Protein AF-A0A7V3FUN2-F1 (afdb_monomer_lite)

Secondary structure (DSSP, 8-state):
-EEETTEEETT--EE---TTTS-HHHHHHH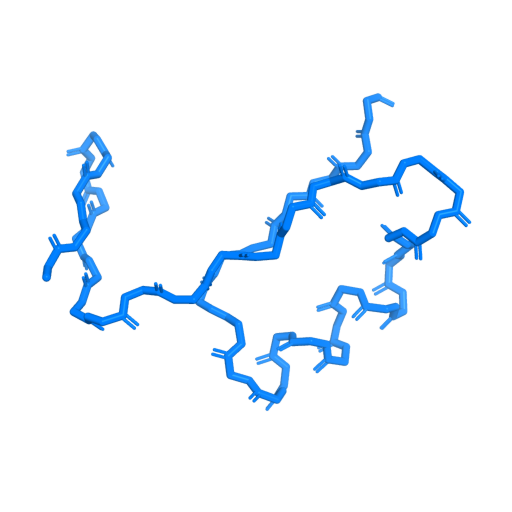HHTT-SEE----

Structure (mmCIF, N/CA/C/O backbone):
data_AF-A0A7V3FUN2-F1
#
_entry.id   AF-A0A7V3FUN2-F1
#
loop_
_atom_site.group_PDB
_atom_site.id
_atom_site.type_symbol
_atom_site.label_atom_id
_atom_site.label_alt_id
_atom_site.label_comp_id
_atom_site.label_asym_id
_atom_site.label_entity_id
_atom_site.label_seq_id
_atom_site.pdbx_PDB_ins_code
_atom_site.Cartn_x
_atom_site.Cartn_y
_atom_site.Cartn_z
_atom_site.occupancy
_atom_site.B_iso_or_equiv
_atom_site.auth_seq_id
_atom_site.auth_comp_id
_atom_site.auth_asym_id
_atom_site.auth_atom_id
_atom_site.pdbx_PDB_model_num
ATOM 1 N N . MET A 1 1 ? -11.874 7.840 13.213 1.00 79.25 1 MET A N 1
ATOM 2 C CA . MET A 1 1 ? -12.698 6.830 12.525 1.00 79.25 1 MET A CA 1
ATOM 3 C C . MET A 1 1 ? -12.940 7.256 11.081 1.00 79.25 1 MET A C 1
ATOM 5 O O . MET A 1 1 ? -13.502 8.320 10.856 1.00 79.25 1 MET A O 1
ATOM 9 N N . PHE A 1 2 ? -12.431 6.476 10.128 1.00 92.75 2 PHE A N 1
ATOM 10 C CA . PHE A 1 2 ? -12.611 6.637 8.683 1.00 92.75 2 PHE A CA 1
ATOM 11 C C . PHE A 1 2 ? -13.649 5.623 8.195 1.00 92.75 2 PHE A C 1
ATOM 13 O O . PHE A 1 2 ? -13.576 4.449 8.567 1.00 92.75 2 PHE A O 1
ATOM 20 N N . SER A 1 3 ? -14.594 6.069 7.368 1.00 94.19 3 SER A N 1
ATOM 21 C CA . SER A 1 3 ? -15.712 5.243 6.906 1.00 94.19 3 SER A CA 1
ATOM 22 C C . SER A 1 3 ? -15.983 5.479 5.423 1.00 94.19 3 SER A C 1
ATOM 24 O O . SER A 1 3 ? -16.280 6.601 5.020 1.00 94.19 3 SER A O 1
ATOM 26 N N . VAL A 1 4 ? -15.900 4.420 4.612 1.00 94.38 4 VAL A N 1
ATOM 27 C CA . VAL A 1 4 ? -16.214 4.448 3.174 1.00 94.38 4 VAL A CA 1
ATOM 28 C C . VAL A 1 4 ? -17.037 3.214 2.820 1.00 94.38 4 VAL A C 1
ATOM 30 O O . VAL A 1 4 ? -16.562 2.081 2.901 1.00 94.38 4 VAL A O 1
ATOM 33 N N . GLY A 1 5 ? -18.294 3.421 2.425 1.00 93.31 5 GLY A N 1
ATOM 34 C CA . GLY A 1 5 ? -19.222 2.327 2.139 1.00 93.31 5 GLY A CA 1
ATOM 35 C C . GLY A 1 5 ? -19.384 1.395 3.344 1.00 93.31 5 GLY A C 1
ATOM 36 O O . GLY A 1 5 ? -19.908 1.794 4.379 1.00 93.31 5 GLY A O 1
ATOM 37 N N . LYS A 1 6 ? -18.931 0.144 3.204 1.00 94.06 6 LYS A N 1
ATOM 38 C CA . LYS A 1 6 ? -18.972 -0.881 4.266 1.00 94.06 6 LYS A CA 1
ATOM 39 C C . LYS A 1 6 ? -17.678 -0.969 5.087 1.00 94.06 6 LYS A C 1
ATOM 41 O O . LYS A 1 6 ? -17.592 -1.794 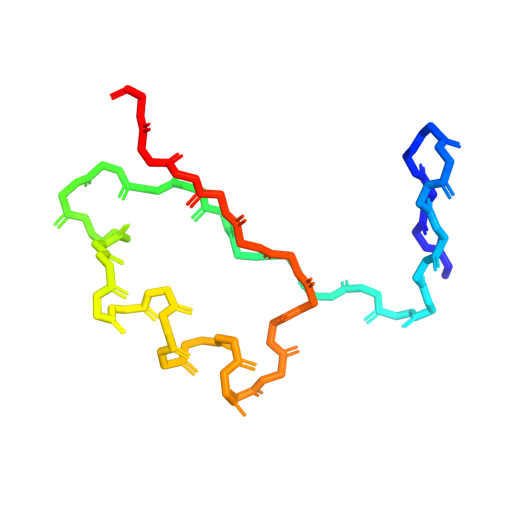5.991 1.00 94.06 6 LYS A O 1
ATOM 46 N N . ILE A 1 7 ? -16.670 -0.167 4.754 1.00 92.69 7 ILE A N 1
ATOM 47 C CA . ILE A 1 7 ? -15.354 -0.196 5.390 1.00 92.69 7 ILE A CA 1
ATOM 48 C C . ILE A 1 7 ? -15.349 0.827 6.522 1.00 92.69 7 ILE A C 1
ATOM 50 O O . ILE A 1 7 ? -15.651 1.996 6.294 1.00 92.69 7 ILE A O 1
ATOM 54 N N . ASN A 1 8 ? -14.990 0.380 7.725 1.00 94.81 8 ASN A N 1
ATOM 55 C CA . ASN A 1 8 ? -14.805 1.218 8.905 1.00 94.81 8 ASN A CA 1
ATOM 56 C C . ASN A 1 8 ? -13.435 0.912 9.512 1.00 94.81 8 ASN A C 1
ATOM 58 O O . ASN A 1 8 ? -13.177 -0.233 9.879 1.00 94.81 8 ASN A O 1
ATOM 62 N N . ILE A 1 9 ? -12.571 1.923 9.605 1.00 94.44 9 ILE A N 1
ATOM 63 C CA . ILE A 1 9 ? -11.201 1.795 10.120 1.00 94.44 9 ILE A CA 1
ATOM 64 C C . ILE A 1 9 ? -10.980 2.881 11.172 1.00 94.44 9 ILE A C 1
ATOM 66 O O . ILE A 1 9 ? -11.239 4.066 10.928 1.00 94.44 9 ILE A O 1
ATOM 70 N N . ASP A 1 10 ? -10.509 2.501 12.358 1.00 91.31 10 ASP A N 1
ATOM 71 C CA . ASP A 1 10 ? -10.122 3.484 13.365 1.00 91.31 10 ASP A CA 1
ATOM 72 C C . ASP A 1 10 ? -8.685 3.965 13.123 1.00 91.31 10 ASP A C 1
ATOM 74 O O . ASP A 1 10 ? -7.791 3.158 12.913 1.00 91.31 10 ASP A O 1
ATOM 78 N N . LYS A 1 11 ? -8.485 5.291 13.123 1.00 90.25 11 LYS A N 1
ATOM 79 C CA . LYS A 1 11 ? -7.216 5.974 12.776 1.00 90.25 11 LYS A CA 1
ATOM 80 C C . LYS A 1 11 ? -6.582 5.557 11.431 1.00 90.25 11 LYS A C 1
ATOM 82 O O . LYS A 1 11 ? -5.386 5.306 11.373 1.00 90.25 11 LYS A O 1
ATOM 87 N N . ALA A 1 12 ? -7.370 5.555 10.355 1.00 94.00 12 ALA A N 1
ATOM 88 C CA . ALA A 1 12 ? -6.904 5.110 9.041 1.00 94.00 12 ALA A CA 1
ATOM 89 C C . ALA A 1 12 ? -5.701 5.892 8.485 1.00 94.00 12 ALA A C 1
ATOM 91 O O . ALA A 1 12 ? -5.755 7.117 8.336 1.00 94.00 12 ALA A O 1
ATOM 92 N N . ILE A 1 13 ? -4.675 5.147 8.080 1.00 94.69 13 ILE A N 1
ATOM 93 C CA . ILE A 1 13 ? -3.539 5.594 7.279 1.00 94.69 13 ILE A CA 1
ATOM 94 C C . ILE A 1 13 ? -3.756 5.123 5.839 1.00 94.69 13 ILE A C 1
ATOM 96 O O . ILE A 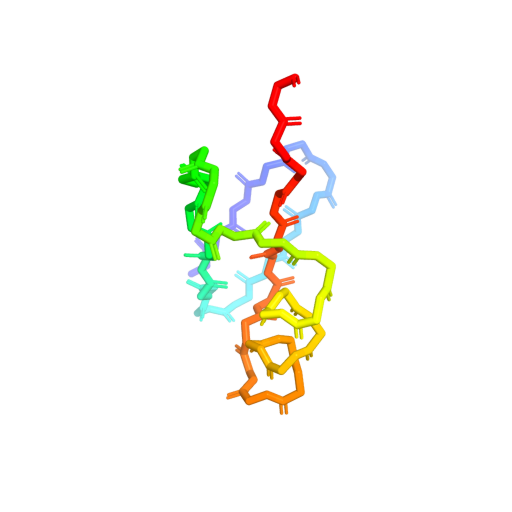1 13 ? -3.812 3.928 5.548 1.00 94.69 13 ILE A O 1
ATOM 100 N N . LEU A 1 14 ? -3.888 6.083 4.926 1.00 95.38 14 LEU A N 1
ATOM 101 C CA . LEU A 1 14 ? -4.183 5.835 3.517 1.00 95.38 14 LEU A CA 1
ATOM 102 C C . LEU A 1 14 ? -2.946 6.174 2.680 1.00 95.38 14 LEU A C 1
ATOM 104 O O . LEU A 1 14 ? -2.481 7.314 2.706 1.00 95.38 14 LEU A O 1
ATOM 108 N N . LEU A 1 15 ? -2.433 5.214 1.914 1.00 95.50 15 LEU A N 1
ATOM 109 C CA . LEU A 1 15 ? -1.368 5.469 0.946 1.00 95.50 15 LEU A CA 1
ATOM 110 C C . LEU A 1 15 ? -1.981 5.978 -0.357 1.00 95.50 15 LEU A C 1
ATOM 112 O O . LEU A 1 15 ? -2.659 5.208 -1.024 1.00 95.50 15 LEU A O 1
ATOM 116 N N . ALA A 1 16 ? -1.734 7.233 -0.732 1.00 93.88 16 ALA A N 1
ATOM 117 C CA . ALA A 1 16 ? -2.231 7.808 -1.983 1.00 93.88 16 ALA A CA 1
ATOM 118 C 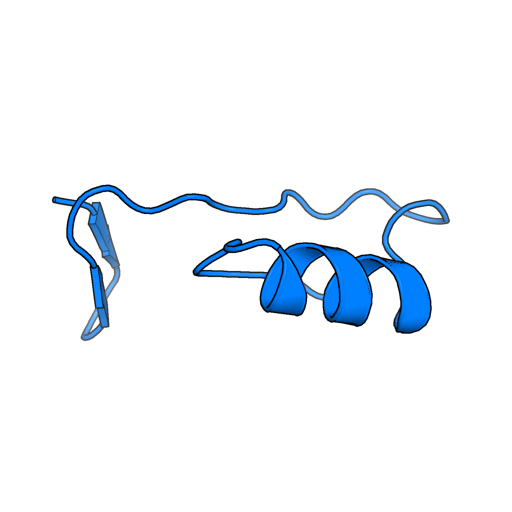C . ALA A 1 16 ? -1.604 7.138 -3.227 1.00 93.88 16 ALA A C 1
ATOM 120 O O . ALA A 1 16 ? -0.424 6.792 -3.176 1.00 93.88 16 ALA A O 1
ATOM 121 N N . PRO A 1 17 ? -2.347 6.986 -4.342 1.00 94.19 17 PRO A N 1
ATOM 122 C CA . PRO A 1 17 ? -1.776 6.529 -5.604 1.00 94.19 17 PRO A CA 1
ATOM 123 C C . PRO A 1 17 ? -0.914 7.636 -6.219 1.00 94.19 17 PRO A C 1
ATOM 125 O O . PRO A 1 17 ? -1.349 8.780 -6.355 1.00 94.19 17 PRO A O 1
ATOM 128 N N . MET A 1 18 ? 0.311 7.286 -6.591 1.00 94.06 18 MET A N 1
ATOM 129 C CA . MET A 1 18 ? 1.250 8.142 -7.314 1.00 94.06 18 MET A CA 1
ATOM 130 C C . MET A 1 18 ? 1.849 7.301 -8.443 1.00 94.06 18 MET A C 1
ATOM 132 O O . MET A 1 18 ? 2.506 6.294 -8.165 1.00 94.06 18 MET A O 1
ATOM 136 N N . GLU A 1 19 ? 1.562 7.683 -9.686 1.00 92.50 19 GLU A N 1
ATOM 137 C CA . GLU A 1 19 ? 2.043 7.004 -10.898 1.00 92.50 19 GLU A CA 1
ATOM 138 C C . GLU A 1 19 ? 3.575 6.927 -10.905 1.00 92.50 19 GLU A C 1
ATOM 140 O O . GLU A 1 19 ? 4.244 7.875 -10.488 1.00 92.50 19 GLU A O 1
ATOM 145 N N . ASP A 1 20 ? 4.111 5.775 -11.310 1.00 89.06 20 ASP A N 1
ATOM 146 C CA . ASP A 1 20 ? 5.538 5.433 -11.356 1.00 89.06 20 ASP A CA 1
ATOM 147 C C . ASP A 1 20 ? 6.265 5.467 -9.993 1.00 89.06 20 ASP A C 1
ATOM 149 O O . ASP A 1 20 ? 7.472 5.231 -9.914 1.00 89.06 20 ASP A O 1
ATOM 153 N N . VAL A 1 21 ? 5.552 5.735 -8.893 1.00 92.31 21 VAL A N 1
ATOM 154 C CA . VAL A 1 21 ? 6.101 5.785 -7.525 1.00 92.31 21 VAL A CA 1
ATOM 155 C C . VAL A 1 21 ? 5.537 4.655 -6.676 1.00 92.31 21 VAL A C 1
ATOM 157 O O . VAL A 1 21 ? 6.265 3.957 -5.971 1.00 92.31 21 VAL A O 1
ATOM 160 N N . THR A 1 22 ? 4.221 4.471 -6.718 1.00 93.44 22 THR A N 1
ATOM 161 C CA . THR A 1 22 ? 3.523 3.488 -5.886 1.00 93.44 22 THR A CA 1
ATOM 162 C C . THR A 1 22 ? 3.372 2.164 -6.612 1.00 93.44 22 THR A C 1
ATOM 164 O O . THR A 1 22 ? 2.258 1.720 -6.861 1.00 93.44 22 THR A O 1
ATOM 167 N N . ASP A 1 23 ? 4.478 1.497 -6.924 1.00 94.12 23 ASP A N 1
ATOM 168 C CA . ASP A 1 23 ? 4.460 0.167 -7.538 1.00 94.12 23 ASP A CA 1
ATOM 169 C C . ASP A 1 23 ? 4.013 -0.942 -6.549 1.00 94.12 23 ASP A C 1
ATOM 171 O O . ASP A 1 23 ? 3.674 -0.703 -5.382 1.00 94.12 23 ASP A O 1
ATOM 175 N N . ILE A 1 24 ? 3.992 -2.200 -7.001 1.00 94.06 24 ILE A N 1
ATOM 176 C CA . ILE A 1 24 ? 3.588 -3.344 -6.162 1.00 94.06 24 ILE A CA 1
ATOM 177 C C . ILE A 1 24 ? 4.520 -3.527 -4.953 1.00 94.06 24 ILE A C 1
ATOM 179 O O . ILE A 1 24 ? 4.046 -3.899 -3.874 1.00 94.06 24 ILE A O 1
ATOM 183 N N . ALA A 1 25 ? 5.827 -3.318 -5.119 1.00 94.88 25 ALA A N 1
ATOM 184 C CA . ALA A 1 25 ? 6.799 -3.517 -4.050 1.00 94.88 25 ALA A CA 1
ATOM 185 C C . ALA A 1 25 ? 6.633 -2.449 -2.961 1.00 94.88 25 ALA A C 1
ATOM 187 O O . ALA A 1 25 ? 6.524 -2.783 -1.780 1.00 94.88 25 ALA A O 1
ATOM 188 N N . PHE A 1 26 ? 6.504 -1.185 -3.360 1.00 95.38 26 PHE A N 1
ATOM 189 C CA . PHE A 1 26 ? 6.281 -0.049 -2.478 1.00 95.38 26 PHE A CA 1
ATOM 190 C C . PHE A 1 26 ? 4.979 -0.198 -1.684 1.00 95.38 26 PHE A C 1
ATOM 192 O O . PHE A 1 26 ? 4.974 -0.064 -0.460 1.00 95.38 26 PHE A O 1
ATOM 199 N N . ARG A 1 27 ? 3.875 -0.578 -2.346 1.00 96.00 27 ARG A N 1
ATOM 200 C CA . ARG A 1 27 ? 2.584 -0.824 -1.677 1.00 96.00 27 ARG A CA 1
ATOM 201 C C . ARG A 1 27 ? 2.671 -1.925 -0.622 1.00 96.00 27 ARG A C 1
ATOM 203 O O . ARG A 1 27 ? 2.066 -1.791 0.441 1.00 96.00 27 ARG A O 1
ATOM 210 N N . LYS A 1 28 ? 3.394 -3.017 -0.907 1.00 95.50 28 LYS A N 1
ATOM 211 C CA . LYS A 1 28 ? 3.590 -4.117 0.054 1.00 95.50 28 LYS A CA 1
ATOM 212 C C . LYS A 1 28 ? 4.331 -3.637 1.291 1.00 95.50 28 LYS A C 1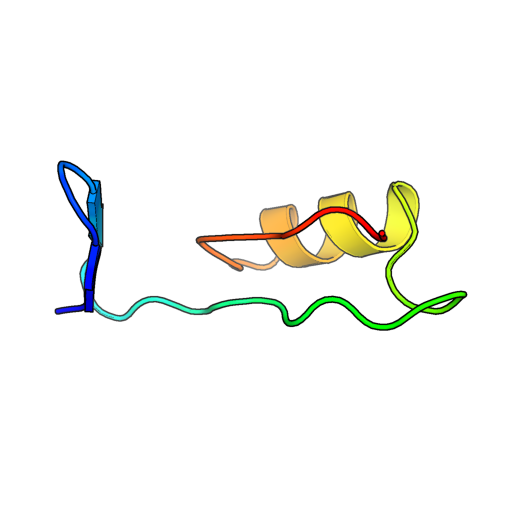
ATOM 214 O O . LYS A 1 28 ? 3.845 -3.860 2.394 1.00 95.50 28 LYS A O 1
ATOM 219 N N . ILE A 1 29 ? 5.431 -2.916 1.087 1.00 96.38 29 ILE A N 1
ATOM 220 C CA . ILE A 1 29 ? 6.213 -2.307 2.163 1.00 96.38 29 ILE A CA 1
ATOM 221 C C . ILE A 1 29 ? 5.306 -1.403 3.004 1.00 96.38 29 ILE A C 1
ATOM 223 O O . ILE A 1 29 ? 5.132 -1.648 4.191 1.00 96.38 29 ILE A O 1
ATOM 227 N N . CYS A 1 30 ? 4.636 -0.416 2.407 1.00 95.81 30 CYS A N 1
ATOM 228 C CA . CYS A 1 30 ? 3.767 0.493 3.159 1.00 95.81 30 CYS A CA 1
ATOM 229 C C . CYS A 1 30 ? 2.669 -0.234 3.946 1.00 95.81 30 CYS A C 1
ATOM 231 O O . CYS A 1 30 ? 2.367 0.161 5.070 1.00 95.81 30 CYS A O 1
ATOM 233 N N . LYS A 1 31 ? 2.100 -1.311 3.395 1.00 94.75 31 LYS A N 1
ATOM 234 C CA . LYS A 1 31 ? 1.112 -2.138 4.095 1.00 94.75 31 LYS A CA 1
ATOM 235 C C . LYS A 1 31 ? 1.713 -2.874 5.297 1.00 9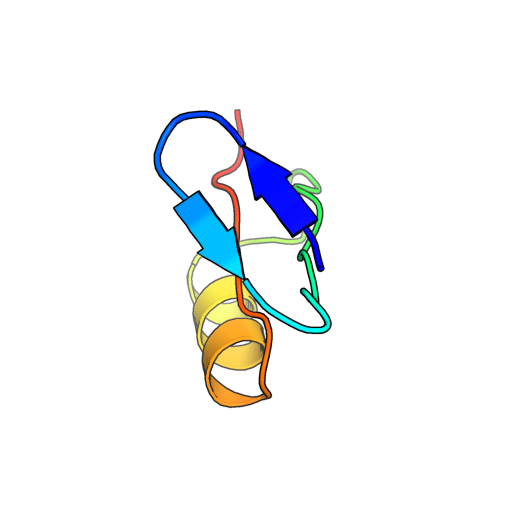4.75 31 LYS A C 1
ATOM 237 O O . LYS A 1 31 ? 1.086 -2.913 6.350 1.00 94.75 31 LYS A O 1
ATOM 242 N N . GLU A 1 32 ? 2.921 -3.419 5.169 1.00 96.69 32 GLU A N 1
ATOM 243 C CA . GLU A 1 32 ? 3.653 -4.046 6.283 1.00 96.69 32 GLU A CA 1
ATOM 244 C C . GLU A 1 32 ? 4.025 -3.034 7.379 1.00 96.69 32 GLU A C 1
ATOM 246 O O . GLU A 1 32 ? 4.015 -3.373 8.561 1.00 96.69 32 GLU A O 1
ATOM 251 N N . PHE A 1 33 ? 4.278 -1.778 7.004 1.00 95.88 33 PHE A N 1
ATOM 252 C CA . PHE A 1 33 ? 4.592 -0.681 7.925 1.00 95.88 33 PHE A CA 1
ATOM 253 C C . PHE A 1 33 ? 3.362 0.017 8.535 1.00 95.88 33 PHE A C 1
ATOM 255 O O . PHE A 1 33 ? 3.530 0.952 9.319 1.00 95.88 33 PHE A O 1
ATOM 262 N N . GLY A 1 34 ? 2.139 -0.434 8.231 1.00 93.88 34 GLY A N 1
ATOM 263 C CA . GLY A 1 34 ? 0.920 0.045 8.893 1.00 93.88 34 GLY A CA 1
ATOM 264 C C . GLY A 1 34 ? 0.019 0.958 8.061 1.00 93.88 34 GLY A C 1
ATOM 265 O O . GLY A 1 34 ? -0.821 1.646 8.631 1.00 93.88 34 GLY A O 1
ATOM 266 N N . ALA A 1 35 ? 0.155 0.983 6.732 1.00 95.81 35 ALA A N 1
ATOM 267 C CA . ALA A 1 35 ? -0.883 1.553 5.875 1.00 95.81 35 ALA A CA 1
ATOM 268 C C . ALA A 1 35 ? -2.119 0.636 5.857 1.00 95.81 35 ALA A C 1
ATOM 270 O O . ALA A 1 35 ? -2.039 -0.524 5.442 1.00 95.81 35 ALA A O 1
ATOM 271 N N . ASP A 1 36 ? -3.272 1.166 6.262 1.00 95.06 36 ASP A N 1
ATOM 272 C CA . ASP A 1 36 ? -4.534 0.422 6.325 1.00 95.06 36 ASP A CA 1
ATOM 273 C C . ASP A 1 36 ? -5.172 0.237 4.944 1.00 95.06 36 ASP A C 1
ATOM 275 O O . ASP A 1 36 ? -5.839 -0.765 4.674 1.00 95.06 36 ASP A O 1
ATOM 279 N N . VAL A 1 37 ? -4.968 1.211 4.054 1.00 93.75 37 VAL A N 1
ATOM 280 C CA . VAL A 1 37 ? -5.485 1.191 2.683 1.00 93.75 37 VAL A CA 1
ATOM 281 C C . VAL A 1 37 ? -4.386 1.609 1.717 1.00 93.75 37 VAL A C 1
ATOM 283 O O . VAL A 1 37 ? -3.718 2.623 1.913 1.00 93.75 37 VAL A O 1
ATOM 286 N N . VAL A 1 38 ? -4.235 0.833 0.646 1.00 94.69 38 VAL A N 1
ATOM 287 C CA . VAL A 1 38 ? -3.339 1.114 -0.480 1.00 94.69 38 VAL A CA 1
ATOM 288 C C . VAL A 1 38 ? -4.147 1.050 -1.776 1.00 94.69 38 VAL A C 1
ATOM 290 O O . VAL A 1 38 ? -5.038 0.207 -1.899 1.00 94.69 38 VAL A O 1
ATOM 293 N N . TYR A 1 39 ? -3.842 1.922 -2.735 1.00 92.88 39 TYR A N 1
ATOM 294 C CA . TYR A 1 39 ? -4.513 1.967 -4.039 1.00 92.88 39 TYR A CA 1
ATOM 295 C C . TYR A 1 39 ? -3.595 1.455 -5.148 1.00 92.88 39 TYR A C 1
ATOM 297 O O . TYR A 1 39 ? -2.373 1.452 -5.005 1.00 92.88 39 TYR A O 1
ATOM 305 N N . THR A 1 40 ? -4.186 0.989 -6.245 1.00 88.62 40 THR A N 1
ATOM 306 C CA . THR A 1 40 ? -3.447 0.726 -7.481 1.00 88.62 40 THR A CA 1
ATOM 307 C C . THR A 1 40 ? -3.263 2.018 -8.269 1.00 88.62 40 THR A C 1
ATOM 309 O O . THR A 1 40 ? -4.002 2.981 -8.070 1.00 88.62 40 THR A O 1
ATOM 312 N N . GLU A 1 41 ? -2.284 2.019 -9.166 1.00 84.62 41 GLU A N 1
ATOM 313 C CA . GLU A 1 41 ? -2.157 3.036 -10.213 1.00 84.62 41 GLU A CA 1
ATOM 314 C C . GLU A 1 41 ? -3.326 2.909 -11.213 1.00 84.62 41 GLU A C 1
ATOM 316 O O . GLU A 1 41 ? -4.042 1.896 -11.190 1.00 84.62 41 GLU A O 1
ATOM 321 N N . PHE A 1 42 ? -3.558 3.967 -11.997 1.00 73.44 42 PHE A N 1
ATOM 322 C CA . PHE A 1 42 ? -4.645 4.047 -12.982 1.00 73.44 42 PHE A CA 1
ATOM 323 C C . PHE A 1 42 ? -4.491 3.031 -14.119 1.00 73.44 42 PHE A C 1
ATOM 325 O O . PHE A 1 42 ? -3.338 2.725 -14.495 1.00 73.44 42 PHE A O 1
#

Radius of gyration: 10.92 Å; chains: 1; bounding box: 26×12×26 Å

Foldseek 3Di:
DDDDDPDDDDPAAEDDDDPPPCDPVNQVVVVVVPHPYYDDHD

pLDDT: mean 92.92, std 4.38, range [73.44, 96.69]

Sequence (42 aa):
MFSVGKINIDKAILLAPMEDVTDIAFRKICKEFGADVVYTEF